Protein AF-A6K3E7-F1 (afdb_monomer_lite)

pLDDT: mean 83.86, std 13.85, range [41.41, 95.62]

Foldseek 3Di:
DVVVVVVVPDDCVVDPDDDPVVDCQLVVQLVVQVVVDDQVLLVPDPQNVVVCVVVVNPDDVCSSSVLSSVVSVCVVVVHDDDPVNVSSD

Secondary structure (DSSP, 8-state):
-HHHHHHTT--TTTS----GGG-THHHHHHHHHHTTS-HHHHHH-HHHHHHHHHTTT---HHHHHHHHHHHHHHHTTTPPPPGGGTTT-

Structure (mmCIF, N/CA/C/O backbone):
data_AF-A6K3E7-F1
#
_entry.id   AF-A6K3E7-F1
#
loop_
_atom_site.group_PDB
_atom_site.id
_atom_site.type_symbol
_atom_site.label_atom_id
_atom_site.label_alt_id
_atom_site.label_comp_id
_atom_site.label_asym_id
_atom_site.label_entity_id
_atom_site.label_seq_id
_atom_site.pdbx_PDB_ins_code
_atom_site.Cartn_x
_atom_site.Cartn_y
_atom_site.Cartn_z
_atom_site.occupancy
_atom_site.B_iso_or_equiv
_atom_site.auth_seq_id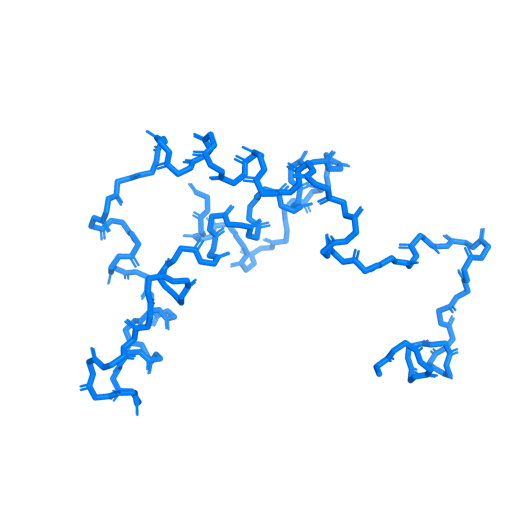
_atom_site.auth_comp_id
_atom_site.auth_asym_id
_atom_site.auth_atom_id
_atom_site.pdbx_PDB_model_num
ATOM 1 N N . MET A 1 1 ? -15.249 -9.268 -0.839 1.00 78.75 1 MET A N 1
ATOM 2 C CA . MET A 1 1 ? -14.158 -9.728 0.051 1.00 78.75 1 MET A CA 1
ATOM 3 C C . MET A 1 1 ? -14.530 -9.577 1.524 1.00 78.75 1 MET A C 1
ATOM 5 O O . MET A 1 1 ? -14.430 -10.558 2.242 1.00 78.75 1 MET A O 1
ATOM 9 N N . THR A 1 2 ? -15.065 -8.428 1.954 1.00 86.19 2 THR A N 1
ATOM 10 C CA . THR A 1 2 ? -15.538 -8.189 3.336 1.00 86.19 2 THR A CA 1
ATOM 11 C C . THR A 1 2 ? -16.481 -9.277 3.862 1.00 86.19 2 THR A C 1
ATOM 13 O O . THR A 1 2 ? -16.214 -9.851 4.907 1.00 86.19 2 THR A O 1
ATOM 16 N N . ALA A 1 3 ? -17.518 -9.644 3.099 1.00 87.06 3 ALA A N 1
ATOM 17 C CA . ALA A 1 3 ? -18.460 -10.697 3.496 1.00 87.06 3 ALA A CA 1
ATOM 18 C C . ALA A 1 3 ? -17.801 -12.077 3.694 1.00 87.06 3 ALA A C 1
ATOM 20 O O . ALA A 1 3 ? -18.232 -12.839 4.548 1.00 87.06 3 ALA A O 1
ATOM 21 N N . VAL A 1 4 ? -16.736 -12.384 2.944 1.00 92.00 4 VAL A N 1
ATOM 22 C CA . VAL A 1 4 ? -15.994 -13.648 3.086 1.00 92.0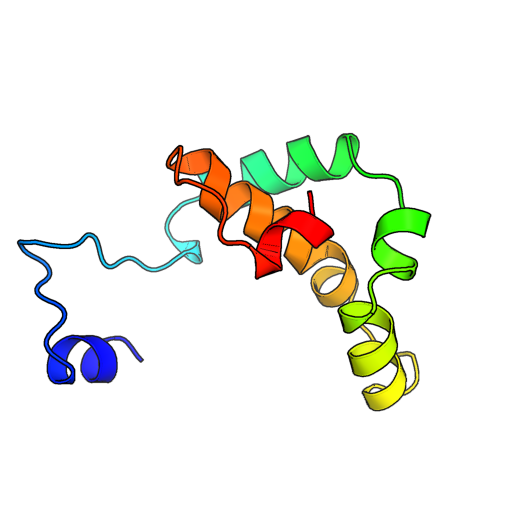0 4 VAL A CA 1
ATOM 23 C C . VAL A 1 4 ? -15.183 -13.643 4.378 1.00 92.00 4 VAL A C 1
ATOM 25 O O . VAL A 1 4 ? -15.216 -14.620 5.109 1.00 92.00 4 VAL A O 1
ATOM 28 N N . LEU A 1 5 ? -14.513 -12.533 4.703 1.00 90.00 5 LEU A N 1
ATOM 29 C CA . LEU A 1 5 ? -13.746 -12.406 5.947 1.00 90.00 5 LEU A CA 1
ATOM 30 C C . LEU A 1 5 ? -14.645 -12.490 7.189 1.00 90.00 5 LEU A C 1
ATOM 32 O O . LEU A 1 5 ? -14.293 -13.170 8.150 1.00 90.00 5 LEU A O 1
ATOM 36 N N . LEU A 1 6 ? -15.826 -11.865 7.138 1.00 89.19 6 LEU A N 1
ATOM 37 C CA . LEU A 1 6 ? -16.834 -11.981 8.196 1.00 89.19 6 LEU A CA 1
ATOM 38 C C . LEU A 1 6 ? -17.352 -13.422 8.319 1.00 89.19 6 LEU A C 1
ATOM 40 O O . LEU A 1 6 ? -17.437 -13.953 9.422 1.00 89.19 6 LEU A O 1
ATOM 44 N N . ALA A 1 7 ? -17.624 -14.093 7.193 1.00 90.25 7 ALA A N 1
ATOM 45 C CA . ALA A 1 7 ? -18.038 -15.498 7.187 1.00 90.25 7 ALA A CA 1
ATOM 46 C C . ALA A 1 7 ? -16.942 -16.453 7.699 1.00 90.25 7 ALA A C 1
ATOM 48 O O . ALA A 1 7 ? -17.254 -17.477 8.299 1.00 90.25 7 ALA A O 1
ATOM 49 N N . CYS A 1 8 ? -15.663 -16.111 7.513 1.00 91.75 8 CYS A N 1
ATOM 50 C CA . CYS A 1 8 ? -14.526 -16.835 8.086 1.00 91.75 8 CYS A CA 1
ATOM 51 C C . CYS A 1 8 ? -14.353 -16.611 9.602 1.00 91.75 8 CYS A C 1
ATOM 53 O O . CYS A 1 8 ? -13.447 -17.199 10.189 1.00 91.75 8 CYS A O 1
ATOM 55 N N . GLY A 1 9 ? -15.200 -15.791 10.235 1.00 90.12 9 GLY A N 1
ATOM 56 C CA . GLY A 1 9 ? -15.202 -15.580 11.682 1.00 90.12 9 GLY A CA 1
ATOM 57 C C . GLY A 1 9 ? -14.369 -14.391 12.162 1.00 90.12 9 GLY A C 1
ATOM 58 O O . GLY A 1 9 ? -14.057 -14.326 13.350 1.00 90.12 9 GLY A O 1
ATOM 59 N N . ILE A 1 10 ? -14.005 -13.449 11.282 1.00 89.12 10 ILE A N 1
ATOM 60 C CA . ILE A 1 10 ? -13.452 -12.167 11.737 1.00 89.12 10 ILE A CA 1
ATOM 61 C C . ILE A 1 10 ? -14.572 -11.357 12.390 1.00 89.12 10 ILE A C 1
ATOM 63 O O . ILE A 1 10 ? -15.515 -10.934 11.724 1.00 89.12 10 ILE A O 1
ATOM 67 N N . ASP A 1 11 ? -14.440 -11.147 13.697 1.00 92.00 11 ASP A N 1
ATOM 68 C CA . ASP A 1 11 ? -15.361 -10.360 14.510 1.00 92.00 11 ASP A CA 1
ATOM 69 C C . ASP A 1 11 ? -14.932 -8.877 14.522 1.00 92.00 11 ASP A C 1
ATOM 71 O O . ASP A 1 11 ? -13.851 -8.569 15.041 1.00 92.00 11 ASP A O 1
ATOM 75 N N . PRO A 1 12 ? -15.740 -7.951 13.968 1.00 89.44 12 PRO A N 1
ATOM 76 C CA . PRO A 1 12 ? -15.417 -6.526 13.936 1.00 89.44 12 PRO A CA 1
ATOM 77 C C . PRO A 1 12 ? -15.354 -5.875 15.328 1.00 89.44 12 PRO A C 1
ATOM 79 O O . PRO A 1 12 ? -14.692 -4.852 15.479 1.00 89.44 12 PRO A O 1
ATOM 82 N N . GLU A 1 13 ? -15.966 -6.473 16.357 1.00 91.50 13 GLU A N 1
ATOM 83 C CA . GLU A 1 13 ? -15.868 -5.980 17.741 1.00 91.50 13 GLU A CA 1
ATOM 84 C C . GLU A 1 13 ? -14.501 -6.297 18.372 1.00 91.50 13 GLU A C 1
ATOM 86 O O . GLU A 1 13 ? -14.060 -5.639 19.314 1.00 91.50 13 GLU A O 1
ATOM 91 N N . ARG A 1 14 ? -13.798 -7.308 17.846 1.00 90.38 14 ARG A N 1
ATOM 92 C CA . ARG A 1 14 ? -12.468 -7.730 18.320 1.00 90.38 14 ARG A CA 1
ATOM 93 C C . ARG A 1 14 ? -11.337 -7.313 17.391 1.00 90.38 14 ARG A C 1
ATOM 95 O O . ARG A 1 14 ? -10.169 -7.428 17.760 1.00 90.38 14 ARG A O 1
ATOM 102 N N . SER A 1 15 ? -11.641 -6.921 16.159 1.00 88.38 15 SER A N 1
ATOM 103 C CA . SER A 1 15 ? -10.651 -6.656 15.117 1.00 88.38 15 SER A CA 1
ATOM 104 C C . SER A 1 15 ? -11.100 -5.516 14.218 1.00 88.38 15 SER A C 1
ATOM 106 O O . SER A 1 15 ? -12.223 -5.494 13.729 1.00 88.38 15 SER A O 1
ATOM 108 N N . ILE A 1 16 ? -10.193 -4.581 13.940 1.00 89.50 16 ILE A N 1
ATOM 109 C CA . ILE A 1 16 ? -10.498 -3.434 13.085 1.00 89.50 16 ILE A CA 1
ATOM 110 C C . ILE A 1 16 ? -10.386 -3.872 11.623 1.00 89.50 16 ILE A C 1
ATOM 112 O O . ILE A 1 16 ? -9.289 -3.970 11.071 1.00 89.50 16 ILE A O 1
ATOM 116 N N . LEU A 1 17 ? -11.530 -4.132 10.991 1.00 90.31 17 LEU A N 1
ATOM 117 C CA . LEU A 1 17 ? -11.626 -4.392 9.557 1.00 90.31 17 LEU A CA 1
ATOM 118 C C . LEU A 1 17 ? -12.004 -3.100 8.827 1.00 90.31 17 LEU A C 1
ATOM 120 O O . LEU A 1 17 ? -13.085 -2.557 9.034 1.00 90.31 17 LEU A O 1
ATOM 124 N N . PHE A 1 18 ? -11.131 -2.619 7.947 1.00 92.50 18 PHE A N 1
ATOM 125 C CA . PHE A 1 18 ? -11.351 -1.376 7.209 1.00 92.50 18 PHE A CA 1
ATOM 126 C C . PHE A 1 18 ? -10.866 -1.481 5.761 1.00 92.50 18 PHE A C 1
ATOM 128 O O . PHE A 1 18 ? -10.112 -2.380 5.388 1.00 92.50 18 PHE A O 1
ATOM 135 N N . GLN A 1 19 ? -11.319 -0.545 4.928 1.00 93.12 19 GLN A N 1
ATOM 136 C CA . GLN A 1 19 ? -10.877 -0.416 3.544 1.00 93.12 19 GLN A CA 1
ATOM 137 C C . GLN A 1 19 ? -9.689 0.547 3.472 1.00 93.12 19 GLN A C 1
ATOM 139 O O . GLN A 1 19 ? -9.829 1.719 3.809 1.00 93.12 19 GLN A O 1
ATOM 144 N N . GLN A 1 20 ? -8.543 0.071 2.979 1.00 92.94 20 GLN A N 1
ATOM 145 C CA . GLN A 1 20 ? -7.289 0.837 2.943 1.00 92.94 20 GLN A CA 1
ATOM 146 C C . GLN A 1 20 ? -7.431 2.204 2.249 1.00 92.94 20 GLN A C 1
ATOM 148 O O . GLN A 1 20 ? -6.939 3.203 2.758 1.00 92.94 20 GLN A O 1
ATOM 153 N N . SER A 1 21 ? -8.200 2.291 1.159 1.00 93.81 21 SER A N 1
ATOM 154 C CA . SER A 1 21 ? -8.408 3.557 0.438 1.00 93.81 21 SER A CA 1
ATOM 155 C C . SER A 1 21 ? -9.195 4.623 1.216 1.00 93.81 21 SER A C 1
ATOM 157 O O . SER A 1 21 ? -9.250 5.762 0.768 1.00 93.81 21 SER A O 1
ATOM 159 N N . GLN A 1 22 ? -9.861 4.263 2.318 1.00 94.62 22 GLN A N 1
ATOM 160 C CA . GLN A 1 22 ? -10.581 5.213 3.177 1.00 94.62 22 GLN A CA 1
ATOM 161 C C . GLN A 1 22 ? -9.653 5.890 4.197 1.00 94.62 22 GLN A C 1
ATOM 163 O O . GLN A 1 22 ? -10.074 6.816 4.881 1.00 94.62 22 GLN A O 1
ATOM 168 N N . VAL A 1 23 ? -8.398 5.443 4.303 1.00 94.31 23 VAL A N 1
ATOM 169 C CA . VAL A 1 23 ? -7.420 5.954 5.265 1.00 94.31 23 VAL A CA 1
ATOM 170 C C . VAL A 1 23 ? -6.289 6.627 4.485 1.00 94.31 23 VAL A C 1
ATOM 172 O O . VAL A 1 23 ? -5.404 5.979 3.927 1.00 94.31 23 VAL A O 1
ATOM 175 N N . SER A 1 24 ? -6.349 7.955 4.395 1.00 94.75 24 SER A N 1
ATOM 176 C CA . SER A 1 24 ? -5.418 8.768 3.596 1.00 94.75 24 SER A CA 1
ATOM 177 C C . SER A 1 24 ? -3.960 8.700 4.071 1.00 94.75 24 SER A C 1
ATOM 179 O O . SER A 1 24 ? -3.030 8.910 3.294 1.00 94.75 24 SER A O 1
ATOM 181 N N . GLU A 1 25 ? -3.751 8.354 5.335 1.00 92.81 25 GLU A N 1
ATOM 182 C CA . GLU A 1 25 ? -2.467 8.292 6.020 1.00 92.81 25 GLU A CA 1
ATOM 183 C C . GLU A 1 25 ? -1.524 7.273 5.368 1.00 92.81 25 GLU A C 1
ATOM 185 O O . GLU A 1 25 ? -0.315 7.498 5.316 1.00 92.81 25 GLU A O 1
ATOM 190 N N . HIS A 1 26 ? -2.073 6.197 4.789 1.00 94.44 26 HIS A N 1
ATOM 191 C CA . HIS A 1 26 ? -1.303 5.176 4.071 1.00 94.44 26 HIS A CA 1
ATOM 192 C C . HIS A 1 26 ? -0.568 5.761 2.866 1.00 94.44 26 HIS A C 1
ATOM 194 O O . HIS A 1 26 ? 0.626 5.526 2.678 1.00 94.44 26 HIS A O 1
ATOM 200 N N . THR A 1 27 ? -1.257 6.568 2.054 1.00 94.75 27 THR A N 1
ATOM 201 C CA . THR A 1 27 ? -0.657 7.162 0.850 1.00 94.75 27 THR A CA 1
ATOM 202 C C . THR A 1 27 ? 0.309 8.288 1.207 1.00 94.75 27 THR A C 1
ATOM 204 O O . THR A 1 27 ? 1.372 8.397 0.593 1.00 94.75 27 THR A O 1
ATOM 207 N N . GLN A 1 28 ? -0.003 9.069 2.244 1.00 95.62 28 GLN A N 1
ATOM 208 C CA . GLN A 1 28 ? 0.880 10.116 2.764 1.00 95.62 28 GLN A CA 1
ATOM 209 C C . GLN A 1 28 ? 2.196 9.535 3.291 1.00 95.62 28 GLN A C 1
ATOM 211 O O . GLN A 1 28 ? 3.275 9.997 2.913 1.00 95.62 28 GLN A O 1
ATOM 216 N N . LEU A 1 29 ? 2.127 8.488 4.119 1.00 92.94 29 LEU A N 1
ATOM 217 C CA . LEU A 1 29 ? 3.324 7.840 4.644 1.00 92.94 29 LEU A CA 1
ATOM 218 C C . LEU A 1 29 ? 4.094 7.111 3.536 1.00 92.94 29 LEU A C 1
ATOM 220 O O . LEU A 1 29 ? 5.320 7.197 3.491 1.00 92.94 29 LEU A O 1
ATOM 224 N N . SER A 1 30 ? 3.399 6.463 2.598 1.00 95.19 30 SER A N 1
ATOM 225 C CA . SER A 1 30 ? 4.030 5.834 1.432 1.00 95.19 30 SER A CA 1
ATOM 226 C C . SER A 1 30 ? 4.837 6.833 0.599 1.00 95.19 30 SER A C 1
ATOM 228 O O . SER A 1 30 ? 5.950 6.516 0.172 1.00 95.19 30 SER A O 1
ATOM 230 N N . TRP A 1 31 ? 4.335 8.060 0.424 1.00 94.81 31 TRP A N 1
ATOM 231 C CA . TRP A 1 31 ? 5.067 9.123 -0.264 1.00 94.81 31 TRP A CA 1
ATOM 232 C C . TRP A 1 31 ? 6.369 9.483 0.460 1.00 94.81 31 TRP A C 1
ATOM 234 O O . TRP A 1 31 ? 7.435 9.500 -0.154 1.00 94.81 31 TRP A O 1
ATOM 244 N N . ILE A 1 32 ? 6.303 9.687 1.779 1.00 95.06 32 ILE A N 1
ATOM 245 C CA . ILE A 1 32 ? 7.479 9.992 2.607 1.00 95.06 32 ILE A CA 1
ATOM 246 C C . ILE A 1 32 ? 8.505 8.854 2.536 1.00 95.06 32 ILE A C 1
ATOM 248 O O . ILE A 1 32 ? 9.686 9.103 2.300 1.00 95.06 32 ILE A O 1
ATOM 252 N N . LEU A 1 33 ? 8.065 7.602 2.688 1.00 93.06 33 LEU A N 1
ATOM 253 C CA . LEU A 1 33 ? 8.950 6.436 2.635 1.00 93.06 33 LEU A CA 1
ATOM 254 C C . LEU A 1 33 ? 9.574 6.246 1.251 1.00 93.06 33 LEU A C 1
ATOM 256 O O . LEU A 1 33 ? 10.738 5.863 1.153 1.00 93.06 33 LEU A O 1
ATOM 260 N N . THR A 1 34 ? 8.845 6.561 0.179 1.00 94.00 34 THR A N 1
ATOM 261 C CA . THR A 1 34 ? 9.374 6.482 -1.191 1.00 94.00 34 THR A CA 1
ATOM 262 C C . THR A 1 34 ? 10.583 7.400 -1.366 1.00 94.00 34 THR A C 1
ATOM 264 O O . THR A 1 34 ? 11.568 6.989 -1.976 1.00 94.00 34 THR A O 1
ATOM 267 N N . CYS A 1 35 ? 10.577 8.587 -0.750 1.00 93.94 35 CYS A N 1
ATOM 268 C CA . CYS A 1 35 ? 11.725 9.501 -0.750 1.00 93.94 35 CYS A CA 1
ATOM 269 C C . CYS A 1 35 ? 12.969 8.934 -0.036 1.00 93.94 35 CYS A C 1
ATOM 271 O O . CYS A 1 35 ? 14.070 9.447 -0.229 1.00 93.94 35 CYS A O 1
ATOM 273 N N . MET A 1 36 ? 12.821 7.881 0.774 1.00 92.38 36 MET A N 1
ATOM 274 C CA . MET A 1 36 ? 13.910 7.233 1.515 1.00 92.38 36 MET A CA 1
ATOM 275 C C . MET A 1 36 ? 14.408 5.942 0.837 1.00 92.38 36 MET A C 1
ATOM 277 O O . MET A 1 36 ? 15.424 5.376 1.249 1.00 92.38 36 M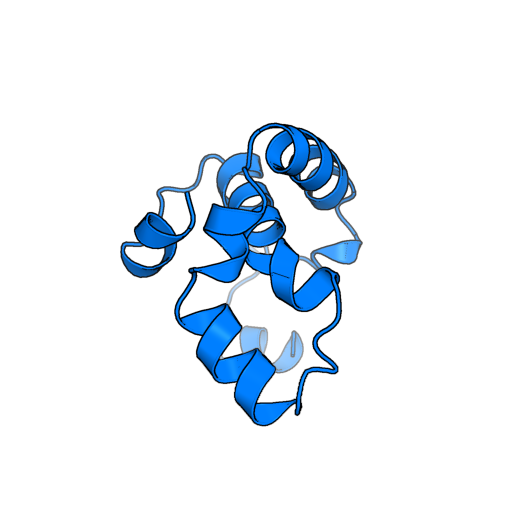ET A O 1
ATOM 281 N N . VAL A 1 37 ? 13.726 5.462 -0.210 1.00 89.94 37 VAL A N 1
ATOM 282 C CA . VAL A 1 37 ? 14.043 4.203 -0.899 1.00 89.94 37 VAL A CA 1
ATOM 283 C C . VAL A 1 37 ? 14.719 4.470 -2.244 1.00 89.94 37 VAL A C 1
ATOM 285 O O . VAL A 1 37 ? 14.264 5.258 -3.066 1.00 89.94 37 VAL A O 1
ATOM 288 N N . ARG A 1 38 ? 15.818 3.757 -2.511 1.00 90.00 38 ARG A N 1
ATOM 289 C CA . ARG A 1 38 ? 16.544 3.852 -3.787 1.00 90.00 38 ARG A CA 1
ATOM 290 C C . ARG A 1 38 ? 15.876 3.006 -4.872 1.00 90.00 38 ARG A C 1
ATOM 292 O O . ARG A 1 38 ? 15.633 1.821 -4.661 1.00 90.00 38 ARG A O 1
ATOM 299 N N . LEU A 1 39 ? 15.702 3.568 -6.068 1.00 88.94 39 LEU A N 1
ATOM 300 C CA . LEU A 1 39 ? 15.076 2.890 -7.213 1.00 88.94 39 LEU A CA 1
ATOM 301 C C . LEU A 1 39 ? 15.683 1.507 -7.558 1.00 88.94 39 LEU A C 1
ATOM 303 O O . LEU A 1 39 ? 14.907 0.560 -7.711 1.00 88.94 39 LEU A O 1
ATOM 307 N N . PRO A 1 40 ? 17.022 1.315 -7.602 1.00 89.62 40 PRO A N 1
ATOM 308 C CA . PRO A 1 40 ? 17.602 -0.001 -7.894 1.00 89.62 40 PRO A CA 1
ATOM 309 C C . PRO A 1 40 ? 17.220 -1.068 -6.865 1.00 89.62 40 PRO A C 1
ATOM 311 O O . PRO A 1 40 ? 17.117 -2.248 -7.194 1.00 89.62 40 PRO A O 1
ATOM 314 N N . ARG A 1 41 ? 16.963 -0.660 -5.614 1.00 88.19 41 ARG A N 1
ATOM 315 C CA . ARG A 1 41 ? 16.533 -1.572 -4.552 1.00 88.19 41 ARG A CA 1
ATOM 316 C C . ARG A 1 41 ? 15.192 -2.211 -4.900 1.00 88.19 41 ARG A C 1
ATOM 318 O O . ARG A 1 41 ? 15.062 -3.425 -4.791 1.00 88.19 41 ARG A O 1
ATOM 325 N N . LEU A 1 42 ? 14.237 -1.412 -5.379 1.00 86.94 42 LEU A N 1
ATOM 326 C CA . LEU A 1 42 ? 12.919 -1.896 -5.797 1.00 86.94 42 LEU A CA 1
ATOM 327 C C . LEU A 1 42 ? 13.012 -2.789 -7.040 1.00 86.94 42 LEU A C 1
ATOM 329 O O . LEU A 1 42 ? 12.391 -3.847 -7.092 1.00 86.94 42 LEU A O 1
ATOM 333 N N . GLN A 1 43 ? 13.853 -2.422 -8.010 1.00 86.94 43 GLN A N 1
ATOM 334 C CA . GLN A 1 43 ? 14.059 -3.210 -9.232 1.00 86.94 43 GLN A CA 1
ATOM 335 C C . GLN A 1 43 ? 14.746 -4.564 -8.975 1.00 86.94 43 GLN A C 1
ATOM 337 O O . GLN A 1 43 ? 14.604 -5.505 -9.760 1.00 86.94 43 GLN A O 1
ATOM 342 N N . HIS A 1 44 ? 15.498 -4.687 -7.880 1.00 88.50 44 HIS A N 1
ATOM 343 C CA . HIS A 1 44 ? 16.156 -5.933 -7.494 1.00 88.50 44 HIS A CA 1
ATOM 344 C C . HIS A 1 44 ? 15.252 -6.900 -6.726 1.00 88.50 44 HIS A C 1
ATOM 346 O O . HIS A 1 44 ? 15.613 -8.075 -6.619 1.00 88.50 44 HIS A O 1
ATOM 352 N N . LEU A 1 45 ? 14.082 -6.458 -6.252 1.00 86.38 45 LEU A N 1
ATOM 353 C CA . LEU A 1 45 ? 13.137 -7.330 -5.560 1.00 86.38 45 LEU A CA 1
ATOM 354 C C . LEU A 1 45 ? 12.731 -8.500 -6.462 1.00 86.38 45 LEU A C 1
ATOM 356 O O . LEU A 1 45 ? 12.305 -8.324 -7.605 1.00 86.38 45 LEU A O 1
ATOM 360 N N . HIS A 1 46 ? 12.826 -9.718 -5.926 1.00 85.19 46 HIS A N 1
ATOM 361 C CA . HIS A 1 46 ? 12.461 -10.932 -6.657 1.00 85.19 46 HIS A CA 1
ATOM 362 C C . HIS A 1 46 ? 10.999 -10.889 -7.134 1.00 85.19 46 HIS A C 1
ATOM 364 O O . HIS A 1 46 ? 10.704 -11.266 -8.267 1.00 85.19 46 HIS A O 1
ATOM 370 N N . GLN A 1 47 ? 10.107 -10.334 -6.305 1.00 83.12 47 GLN A N 1
ATOM 371 C CA . GLN A 1 47 ? 8.693 -10.136 -6.632 1.00 83.12 47 GLN A CA 1
ATOM 372 C C . GLN A 1 47 ? 8.493 -9.218 -7.842 1.00 83.12 47 GLN A C 1
ATOM 374 O O . GLN A 1 47 ? 7.653 -9.510 -8.693 1.00 83.12 47 GLN A O 1
ATOM 379 N N . TRP A 1 48 ? 9.287 -8.147 -7.959 1.00 84.75 48 TRP A N 1
ATOM 380 C CA . TRP A 1 48 ? 9.262 -7.282 -9.137 1.00 84.75 48 TRP A CA 1
ATOM 381 C C . TRP A 1 48 ? 9.706 -8.054 -10.378 1.00 84.75 48 TRP A C 1
ATOM 383 O O . TRP A 1 48 ? 8.966 -8.101 -11.354 1.00 84.75 48 TRP A O 1
ATOM 393 N N . LYS A 1 49 ? 10.856 -8.739 -10.328 1.00 82.81 49 LYS A N 1
ATOM 394 C CA . LYS A 1 49 ? 11.376 -9.506 -11.475 1.00 82.81 49 LYS A CA 1
ATOM 395 C C . LYS A 1 49 ? 10.393 -10.578 -11.952 1.00 82.81 49 LYS A C 1
ATOM 397 O O . LYS A 1 49 ? 10.140 -10.684 -13.149 1.00 82.81 49 LYS A O 1
ATOM 402 N N . ALA A 1 50 ? 9.797 -11.329 -11.025 1.00 84.31 50 ALA A N 1
ATOM 403 C CA . ALA A 1 50 ? 8.832 -12.376 -11.347 1.00 84.31 50 ALA A CA 1
ATOM 404 C C . ALA A 1 50 ? 7.546 -11.816 -11.982 1.00 84.31 50 ALA A C 1
ATOM 406 O O . ALA A 1 50 ? 7.043 -12.374 -12.962 1.00 84.31 50 ALA A O 1
ATOM 407 N N . LYS A 1 51 ? 7.011 -10.707 -11.451 1.00 81.88 51 LYS A N 1
ATOM 408 C CA . LYS A 1 51 ? 5.761 -10.107 -11.947 1.00 81.88 51 LYS A CA 1
ATOM 409 C C . LYS A 1 51 ? 5.972 -9.290 -13.229 1.00 81.88 51 LYS A C 1
ATOM 411 O O . LYS A 1 51 ? 5.167 -9.414 -14.148 1.00 81.88 51 LYS A O 1
ATOM 416 N N . ALA A 1 52 ? 7.071 -8.546 -13.342 1.00 80.12 52 ALA A N 1
ATOM 417 C CA . ALA A 1 52 ? 7.426 -7.779 -14.539 1.00 80.12 52 ALA A CA 1
ATOM 418 C C . ALA A 1 52 ? 7.743 -8.684 -15.743 1.00 80.12 52 ALA A C 1
ATOM 420 O O . ALA A 1 52 ? 7.346 -8.367 -16.864 1.00 80.12 52 ALA A O 1
ATOM 421 N N . ALA A 1 53 ? 8.381 -9.842 -15.519 1.00 75.94 53 ALA A N 1
ATOM 422 C CA . ALA A 1 53 ? 8.608 -10.836 -16.570 1.00 75.94 53 ALA A CA 1
ATOM 423 C C . ALA A 1 53 ? 7.289 -11.418 -17.109 1.00 75.94 53 ALA A C 1
ATOM 425 O O . ALA A 1 53 ? 7.123 -11.563 -18.319 1.00 75.94 53 ALA A O 1
ATOM 426 N N . ARG A 1 54 ? 6.313 -11.689 -16.227 1.00 78.38 54 ARG A N 1
ATOM 427 C CA . ARG A 1 54 ? 4.964 -12.125 -16.637 1.00 78.38 54 ARG A CA 1
ATOM 428 C C . ARG A 1 54 ? 4.202 -11.048 -17.409 1.00 78.38 54 ARG A C 1
ATOM 430 O O . ARG A 1 54 ? 3.403 -11.387 -18.274 1.00 78.38 54 ARG A O 1
ATOM 437 N N . GLN A 1 55 ? 4.458 -9.777 -17.113 1.00 76.75 55 GLN A N 1
ATOM 438 C CA . GLN A 1 55 ? 3.816 -8.631 -17.760 1.00 76.75 55 GLN A CA 1
ATOM 439 C C . GLN A 1 55 ? 4.611 -8.078 -18.955 1.00 76.75 55 GLN A C 1
ATOM 441 O O . GLN A 1 55 ? 4.295 -6.997 -19.425 1.00 76.75 55 GLN A O 1
ATOM 446 N N . LYS A 1 56 ? 5.626 -8.795 -19.470 1.00 71.19 56 LYS A N 1
ATOM 447 C CA . LYS A 1 56 ? 6.419 -8.393 -20.654 1.00 71.19 56 LYS A CA 1
ATOM 448 C C . LYS A 1 56 ? 6.946 -6.946 -20.601 1.00 71.19 56 LYS A C 1
ATOM 450 O O . LYS A 1 56 ? 6.941 -6.264 -21.615 1.00 71.19 56 LYS A O 1
ATOM 455 N N . HIS A 1 57 ? 7.429 -6.496 -19.441 1.00 65.12 57 HIS A N 1
ATOM 456 C CA . HIS A 1 57 ? 7.858 -5.107 -19.190 1.00 65.12 57 HIS A CA 1
ATOM 457 C C . HIS A 1 57 ? 6.751 -4.033 -19.100 1.00 65.12 57 HIS A C 1
ATOM 459 O O . HIS A 1 57 ? 7.083 -2.894 -18.787 1.00 65.12 57 HIS A O 1
ATOM 465 N N . ASP A 1 58 ? 5.463 -4.381 -19.183 1.00 72.38 58 ASP A N 1
ATOM 466 C CA . ASP A 1 58 ? 4.331 -3.458 -18.947 1.00 72.38 58 ASP A CA 1
ATOM 467 C C . ASP A 1 58 ? 3.966 -3.311 -17.453 1.00 72.38 58 ASP A C 1
ATOM 469 O O . ASP A 1 58 ? 2.819 -3.062 -17.074 1.00 72.38 58 ASP A O 1
ATOM 473 N N . GLY A 1 59 ? 4.946 -3.489 -16.564 1.00 76.94 59 GLY A N 1
ATOM 474 C CA . GLY A 1 59 ? 4.746 -3.326 -15.127 1.00 76.94 59 GLY A CA 1
ATOM 475 C C . GLY A 1 59 ? 4.488 -1.864 -14.771 1.00 76.94 59 GLY A C 1
ATOM 476 O O . GLY A 1 59 ? 5.309 -0.995 -15.060 1.00 76.94 59 GLY A O 1
ATOM 477 N N . THR A 1 60 ? 3.370 -1.578 -14.104 1.00 87.12 60 THR A N 1
ATOM 478 C CA . THR A 1 60 ? 3.061 -0.212 -13.662 1.00 87.12 60 THR A CA 1
ATOM 479 C C . THR A 1 60 ? 4.011 0.243 -12.553 1.00 87.12 60 THR A C 1
ATOM 481 O O . THR A 1 60 ? 4.534 -0.565 -11.783 1.00 87.12 60 THR A O 1
ATOM 484 N N . VAL A 1 61 ? 4.187 1.560 -12.403 1.00 89.44 61 VAL A N 1
ATOM 485 C CA . VAL A 1 61 ? 4.960 2.133 -11.283 1.00 89.44 61 VAL A CA 1
ATOM 486 C C . VAL A 1 61 ? 4.382 1.690 -9.938 1.00 89.44 61 VAL A C 1
ATOM 488 O O . VAL A 1 61 ? 5.140 1.371 -9.030 1.00 89.44 61 VAL A O 1
ATOM 491 N N . GLY A 1 62 ? 3.055 1.563 -9.835 1.00 88.69 62 GLY A N 1
ATOM 492 C CA . GLY A 1 62 ? 2.402 1.032 -8.639 1.00 88.69 62 GLY A CA 1
ATOM 493 C C . GLY A 1 62 ? 2.834 -0.398 -8.302 1.00 88.69 62 GLY A C 1
ATOM 494 O O . GLY A 1 62 ? 3.018 -0.719 -7.135 1.00 88.69 62 GLY A O 1
ATOM 495 N N . LEU A 1 63 ? 3.082 -1.254 -9.298 1.00 88.44 63 LEU A N 1
ATOM 496 C CA . LEU A 1 63 ? 3.608 -2.603 -9.068 1.00 88.44 63 LEU A CA 1
ATOM 497 C C . LEU A 1 63 ? 5.080 -2.601 -8.613 1.00 88.44 63 LEU A C 1
ATOM 499 O O . LEU A 1 63 ? 5.525 -3.544 -7.962 1.00 88.44 63 LEU A O 1
ATOM 503 N N . LEU A 1 64 ? 5.840 -1.559 -8.939 1.00 90.25 64 LEU A N 1
ATOM 504 C CA . LEU A 1 64 ? 7.205 -1.387 -8.442 1.00 90.25 64 LEU A CA 1
ATOM 505 C C . LEU A 1 64 ? 7.214 -0.851 -7.005 1.00 90.25 64 LEU A C 1
ATOM 507 O O . LEU A 1 64 ? 8.037 -1.275 -6.195 1.00 90.25 64 LEU A O 1
ATOM 511 N N . THR A 1 65 ? 6.308 0.079 -6.692 1.00 92.12 65 THR A N 1
ATOM 512 C CA . THR A 1 65 ? 6.286 0.816 -5.421 1.00 92.12 65 THR A CA 1
ATOM 513 C C . THR A 1 65 ? 5.322 0.250 -4.381 1.00 92.12 65 THR A C 1
ATOM 515 O O . THR A 1 65 ? 5.415 0.653 -3.222 1.00 92.12 65 THR A O 1
ATOM 518 N N . TYR A 1 66 ? 4.465 -0.726 -4.716 1.00 92.88 66 TYR A N 1
ATOM 519 C CA . TYR A 1 66 ? 3.573 -1.363 -3.734 1.00 92.88 66 TYR A CA 1
ATOM 520 C C . TYR A 1 66 ? 4.286 -1.859 -2.470 1.00 92.88 66 TYR A C 1
ATOM 522 O O . TYR A 1 66 ? 3.665 -1.787 -1.414 1.00 92.88 66 TYR A O 1
ATOM 530 N N . PRO A 1 67 ? 5.554 -2.323 -2.494 1.00 92.38 67 PRO A N 1
ATOM 531 C CA . PRO A 1 67 ? 6.196 -2.750 -1.260 1.00 92.38 67 PRO A CA 1
ATOM 532 C C . PRO A 1 67 ? 6.485 -1.591 -0.300 1.00 92.38 67 PRO A C 1
ATOM 534 O O . PRO A 1 67 ? 6.512 -1.785 0.911 1.00 92.38 67 PRO A O 1
ATOM 537 N N . VAL A 1 68 ? 6.649 -0.375 -0.828 1.00 93.12 68 VAL A N 1
ATOM 538 C CA . VAL A 1 68 ? 6.776 0.845 -0.022 1.00 93.12 68 VAL A CA 1
ATOM 539 C C . VAL A 1 68 ? 5.428 1.222 0.592 1.00 93.12 68 VAL A C 1
ATOM 541 O O . VAL A 1 68 ? 5.373 1.597 1.759 1.00 93.12 68 VAL A O 1
ATOM 544 N N . LEU A 1 69 ? 4.332 1.080 -0.163 1.00 93.81 69 LEU A N 1
ATOM 545 C CA . LEU A 1 69 ? 2.976 1.228 0.376 1.00 93.81 69 LEU A CA 1
ATOM 546 C C . LEU A 1 69 ? 2.700 0.184 1.468 1.00 93.81 69 LEU A C 1
ATOM 548 O O . LEU A 1 69 ? 2.272 0.541 2.550 1.00 93.81 69 LEU A O 1
ATOM 552 N N . GLN A 1 70 ? 3.079 -1.072 1.249 1.00 92.69 70 GLN A N 1
ATOM 553 C CA . GLN A 1 70 ? 2.941 -2.144 2.235 1.00 92.69 70 GLN A CA 1
ATOM 554 C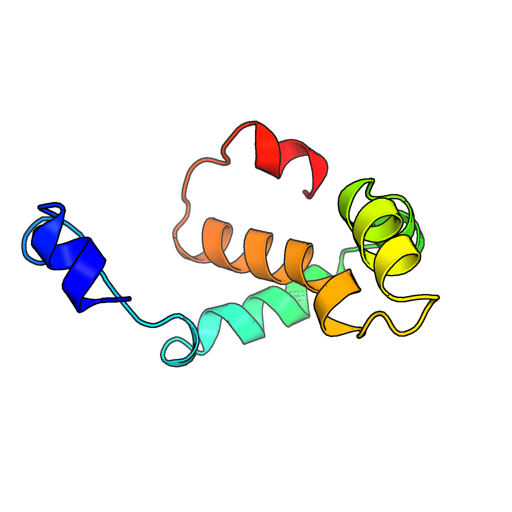 C . GLN A 1 70 ? 3.751 -1.877 3.517 1.00 92.69 70 GLN A C 1
ATOM 556 O O . GLN A 1 70 ? 3.299 -2.203 4.614 1.00 92.69 70 GLN A O 1
ATOM 561 N N . ALA A 1 71 ? 4.939 -1.274 3.401 1.00 90.88 71 ALA A N 1
ATOM 562 C CA . ALA A 1 71 ? 5.705 -0.823 4.560 1.00 90.88 71 ALA A CA 1
ATOM 563 C C . ALA A 1 71 ? 4.993 0.323 5.299 1.00 90.88 71 ALA A C 1
ATOM 565 O O . ALA A 1 71 ? 4.944 0.310 6.529 1.00 90.88 71 ALA A O 1
ATOM 566 N N . ALA A 1 72 ? 4.400 1.276 4.570 1.00 91.69 72 ALA A N 1
ATOM 567 C CA . ALA A 1 72 ? 3.580 2.333 5.158 1.00 91.69 72 ALA A CA 1
ATOM 568 C C . ALA A 1 72 ? 2.376 1.755 5.917 1.00 91.69 72 ALA A C 1
ATOM 570 O O . ALA A 1 72 ? 2.171 2.111 7.077 1.00 91.69 72 ALA A O 1
ATOM 571 N N . ASP A 1 73 ? 1.659 0.801 5.314 1.00 91.75 73 ASP A N 1
ATOM 572 C CA . ASP A 1 73 ? 0.487 0.162 5.912 1.00 91.75 73 ASP A CA 1
ATOM 573 C C . ASP A 1 73 ? 0.822 -0.482 7.277 1.00 91.75 73 ASP A C 1
ATOM 575 O O . ASP A 1 73 ? 0.043 -0.383 8.223 1.00 91.75 73 ASP A O 1
ATOM 579 N N . ILE A 1 74 ? 2.003 -1.100 7.417 1.00 90.00 74 ILE A N 1
ATOM 580 C CA . ILE A 1 74 ? 2.471 -1.728 8.670 1.00 90.00 74 ILE A CA 1
ATOM 581 C C . ILE A 1 74 ? 2.906 -0.676 9.700 1.00 90.00 74 ILE A C 1
ATOM 583 O O . ILE A 1 74 ? 2.544 -0.761 10.884 1.00 90.00 74 ILE A O 1
ATOM 587 N N . LEU A 1 75 ? 3.697 0.306 9.256 1.00 88.44 75 LEU A N 1
ATOM 588 C CA . LEU A 1 75 ? 4.300 1.324 10.118 1.00 88.44 75 LEU A CA 1
ATOM 589 C C . LEU A 1 75 ? 3.261 2.302 10.682 1.00 88.44 75 LEU A C 1
ATOM 591 O O . LEU A 1 75 ? 3.405 2.715 11.834 1.00 88.44 75 LEU A O 1
ATOM 595 N N . CYS A 1 76 ? 2.189 2.603 9.937 1.00 87.38 76 CYS A N 1
ATOM 596 C CA . CYS A 1 76 ? 1.070 3.433 10.400 1.00 87.38 76 CYS A CA 1
ATOM 597 C C . CYS A 1 76 ? 0.458 2.930 11.718 1.00 87.38 76 CYS A C 1
ATOM 599 O O . CYS A 1 76 ? 0.053 3.737 12.552 1.00 87.38 76 CYS A O 1
ATOM 601 N N . TYR A 1 77 ? 0.441 1.613 11.942 1.00 88.31 77 TYR A N 1
ATOM 602 C CA . TYR A 1 77 ? -0.162 1.005 13.133 1.00 88.31 77 TYR A CA 1
ATOM 603 C C . TYR A 1 77 ? 0.860 0.439 14.125 1.00 88.31 77 TYR A C 1
ATOM 605 O O . TYR A 1 77 ? 0.474 -0.263 15.057 1.00 88.31 77 TYR A O 1
ATOM 613 N N . LYS A 1 78 ? 2.161 0.727 13.943 1.00 79.62 78 LYS A N 1
ATOM 614 C CA . LYS A 1 78 ? 3.263 0.172 14.760 1.00 79.62 78 LYS A CA 1
ATOM 615 C C . LYS A 1 78 ? 3.215 -1.360 14.868 1.00 79.62 78 LYS A C 1
ATOM 617 O O . LYS A 1 78 ? 3.574 -1.933 15.897 1.00 79.62 78 LYS A O 1
ATOM 622 N N . SER A 1 79 ? 2.742 -2.019 13.815 1.00 69.75 79 SER A N 1
ATOM 623 C CA . SER A 1 79 ? 2.613 -3.474 13.795 1.00 69.75 79 SER A CA 1
ATOM 624 C C . SER A 1 79 ? 3.982 -4.129 13.571 1.00 69.75 79 SER A C 1
ATOM 626 O O . SER A 1 79 ? 4.811 -3.622 12.816 1.00 69.75 79 SER A O 1
ATOM 628 N N . GLY A 1 80 ? 4.262 -5.226 14.283 1.00 55.62 80 GLY A N 1
ATOM 629 C CA . GLY A 1 80 ? 5.521 -5.960 14.139 1.00 55.62 80 GLY A CA 1
ATOM 630 C C . GLY A 1 80 ? 5.640 -6.568 12.741 1.00 55.62 80 GLY A C 1
ATOM 631 O O . GLY A 1 80 ? 4.700 -7.191 12.253 1.00 55.62 80 GLY A O 1
ATOM 632 N N . THR A 1 81 ? 6.782 -6.383 12.081 1.00 52.16 81 THR A N 1
ATOM 633 C CA . THR A 1 81 ? 7.003 -6.854 10.708 1.00 52.16 81 THR A CA 1
ATOM 634 C C . THR A 1 81 ? 7.041 -8.384 10.650 1.00 52.16 81 THR A C 1
ATOM 636 O O . THR A 1 81 ? 7.887 -9.011 11.292 1.00 52.16 81 THR A O 1
ATOM 639 N N . SER A 1 82 ? 6.165 -8.992 9.846 1.00 52.66 82 SER A N 1
ATOM 640 C CA . SER A 1 82 ? 6.241 -10.413 9.483 1.00 52.66 82 SER A CA 1
ATOM 641 C C . SER A 1 82 ? 7.513 -10.706 8.681 1.00 52.66 82 SER A C 1
ATOM 643 O O . SER A 1 82 ? 8.028 -9.853 7.956 1.00 52.66 82 SER A O 1
ATOM 645 N N . GLU A 1 83 ? 8.043 -11.920 8.822 1.00 48.09 83 GLU A N 1
ATOM 646 C CA . GLU A 1 83 ? 9.366 -12.317 8.324 1.00 48.09 83 GLU A CA 1
ATOM 647 C C . GLU A 1 83 ? 9.524 -12.167 6.800 1.00 48.09 83 GLU A C 1
ATOM 649 O O . GLU A 1 83 ? 10.573 -11.723 6.333 1.00 48.09 83 GLU A O 1
ATOM 654 N N . ASP A 1 84 ? 8.444 -12.389 6.047 1.00 47.69 84 ASP A N 1
ATOM 655 C CA . ASP A 1 84 ? 8.386 -12.203 4.592 1.00 47.69 84 ASP A CA 1
ATOM 656 C C . ASP A 1 84 ? 8.474 -10.728 4.149 1.00 47.69 84 ASP A C 1
ATOM 658 O O . ASP A 1 84 ? 8.947 -10.434 3.048 1.00 47.69 84 ASP A O 1
ATOM 662 N N . GLN A 1 85 ? 8.080 -9.774 5.004 1.00 49.97 85 GLN A N 1
ATOM 663 C CA . GLN A 1 85 ? 8.185 -8.335 4.720 1.00 49.97 85 GLN A CA 1
ATOM 664 C C . GLN A 1 85 ? 9.555 -7.743 5.083 1.00 49.97 85 GLN A C 1
ATOM 666 O O . GLN A 1 85 ? 9.858 -6.631 4.642 1.00 49.97 85 GLN A O 1
ATOM 671 N N . LYS A 1 86 ? 10.420 -8.466 5.815 1.00 50.06 86 LYS A N 1
ATOM 672 C CA . LYS A 1 86 ? 11.773 -7.979 6.162 1.00 50.06 86 LYS A CA 1
ATOM 673 C C . LYS A 1 86 ? 12.633 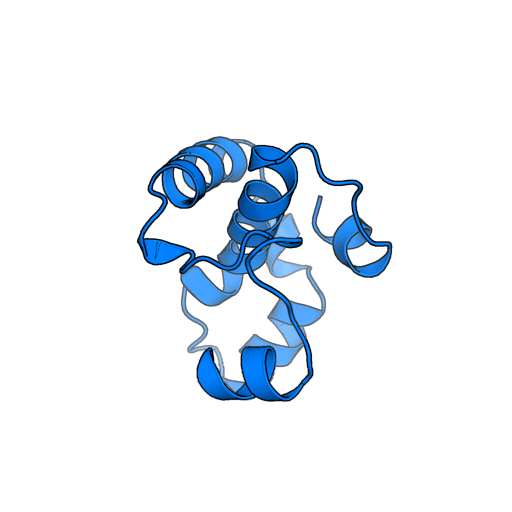-7.708 4.925 1.00 50.06 86 LYS A C 1
ATOM 675 O O . LYS A 1 86 ? 13.505 -6.854 4.975 1.00 50.06 86 LYS A O 1
ATOM 680 N N . ALA A 1 87 ? 12.379 -8.401 3.813 1.00 44.84 87 ALA A N 1
ATOM 681 C CA . ALA A 1 87 ? 13.104 -8.189 2.560 1.00 44.84 87 ALA A CA 1
ATOM 682 C C . ALA A 1 87 ? 12.735 -6.871 1.839 1.00 44.84 87 ALA A C 1
ATOM 684 O O . ALA A 1 87 ? 13.479 -6.437 0.956 1.00 44.84 87 ALA A O 1
ATOM 685 N N . CYS A 1 88 ? 11.602 -6.246 2.187 1.00 46.97 88 CYS A N 1
ATOM 686 C CA . CYS A 1 88 ? 11.119 -5.005 1.570 1.00 46.97 88 CYS A CA 1
ATOM 687 C C . CYS A 1 88 ? 11.559 -3.723 2.283 1.00 46.97 88 CYS A C 1
ATOM 689 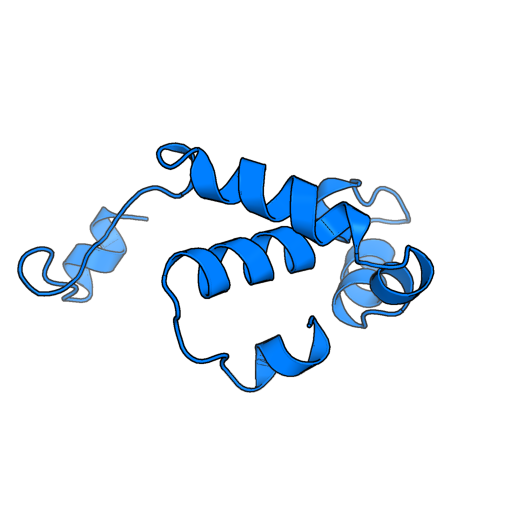O O . CYS A 1 88 ? 11.745 -2.712 1.605 1.00 46.97 88 CYS A O 1
ATOM 691 N N . CYS A 1 89 ? 11.718 -3.758 3.610 1.00 41.41 89 CYS A N 1
ATOM 692 C CA . CYS A 1 89 ? 12.269 -2.649 4.400 1.00 41.41 89 CYS A CA 1
ATOM 693 C C . CYS A 1 89 ? 13.781 -2.554 4.227 1.00 41.41 89 CYS A C 1
ATOM 695 O O . CYS A 1 89 ? 14.323 -1.435 4.068 1.00 41.41 89 CYS A O 1
#

Radius of gyration: 15.28 Å; chains: 1; bounding box: 36×27×39 Å

Sequence (89 aa):
MTAVLLACGIDPERSILFQQSQVSEHTQLSWILTCMVRLPRLQHLHQWKAKAARQKHDGTVGLLTYPVLQAADILCYKSGTSEDQKACC

Organism: Rattus norvegicus (NCBI:txid10116)

InterPro domains:
  IPR002305 Aminoacyl-tRNA synthetase, class Ic [PF00579] (4-79)
  IPR014729 Rossmann-like alpha/beta/alpha sandwich fold [G3DSA:3.40.50.620] (1-79)
  IPR050203 Tryptophan--tRNA ligase [PTHR43766] (1-80)